Protein AF-A0AAJ0P9E0-F1 (afdb_monomer)

Mean predicted aligned error: 8.68 Å

Secondary structure (DSSP, 8-state):
-HHHHHTS-SSHHHHHHHHHHHHHHHH---HHHHHH--GGGEEE-TTS-EEEEE---TT-SS---EEEEE-HHHHHHHHHHHHHHT-SSS-S--PPP--TTS-PPPPPPPPGGGSTT--TT---

Foldseek 3Di:
DVVQLVPQDPDLRSLLSNLLVQVCVQFVDDPVQLQQDDPVQWAADPVQKTKGWRQDDPPCPPRPTDITIHDSSSSVSLVSNCVNVVDDGHRSDDDDDDPVVPDDDDDPDDDLVPDPPRCPPPDD

Structure (mmCIF, N/CA/C/O backbone):
data_AF-A0AAJ0P9E0-F1
#
_entry.id   AF-A0AAJ0P9E0-F1
#
loop_
_atom_site.group_PDB
_atom_site.id
_atom_site.type_symbol
_atom_site.label_atom_id
_atom_site.label_alt_id
_atom_site.label_comp_id
_atom_site.label_asym_id
_atom_site.label_entity_id
_atom_site.label_seq_id
_atom_site.pdbx_PDB_ins_code
_atom_site.Cartn_x
_atom_site.Cartn_y
_atom_site.Cartn_z
_atom_site.occupancy
_atom_site.B_iso_or_equiv
_atom_site.auth_seq_id
_atom_site.auth_comp_id
_atom_site.auth_asym_id
_atom_site.auth_atom_id
_atom_site.pdbx_PDB_model_num
ATOM 1 N N . MET A 1 1 ? 2.183 11.689 -7.777 1.00 82.94 1 MET A N 1
ATOM 2 C CA . MET A 1 1 ? 2.114 10.211 -7.724 1.00 82.94 1 MET A CA 1
ATOM 3 C C . MET A 1 1 ? 2.669 9.544 -8.987 1.00 82.94 1 MET A C 1
ATOM 5 O O . MET A 1 1 ? 3.552 8.705 -8.875 1.00 82.94 1 MET A O 1
ATOM 9 N N . THR A 1 2 ? 2.227 9.939 -10.186 1.00 86.81 2 THR A N 1
ATOM 10 C CA . THR A 1 2 ? 2.576 9.293 -11.469 1.00 86.81 2 THR A CA 1
ATOM 11 C C . THR A 1 2 ? 4.076 9.110 -11.720 1.00 86.81 2 THR A C 1
ATOM 13 O O . THR A 1 2 ? 4.491 8.013 -12.071 1.00 86.81 2 THR A O 1
ATOM 16 N N . ALA A 1 3 ? 4.905 10.133 -11.482 1.00 88.44 3 ALA A N 1
ATOM 17 C CA . ALA A 1 3 ? 6.356 10.029 -11.682 1.00 88.44 3 ALA A CA 1
ATOM 18 C C . ALA A 1 3 ? 7.020 8.988 -10.755 1.00 88.44 3 ALA A C 1
ATOM 20 O O . ALA A 1 3 ? 7.870 8.220 -11.197 1.00 88.44 3 ALA A O 1
ATOM 21 N N . LEU A 1 4 ? 6.590 8.913 -9.488 1.00 91.44 4 LEU A N 1
ATOM 22 C CA . LEU A 1 4 ? 7.095 7.925 -8.524 1.00 91.44 4 LEU A CA 1
ATOM 23 C C . LEU A 1 4 ? 6.678 6.502 -8.910 1.00 91.44 4 LEU A C 1
ATOM 25 O O . LEU A 1 4 ? 7.495 5.582 -8.868 1.00 91.44 4 LEU A O 1
ATOM 29 N N . LEU A 1 5 ? 5.423 6.327 -9.334 1.00 93.44 5 LEU A N 1
ATOM 30 C CA . LEU A 1 5 ? 4.935 5.038 -9.825 1.00 93.44 5 LEU A CA 1
ATOM 31 C C . LEU A 1 5 ? 5.625 4.628 -11.133 1.00 93.44 5 LEU A C 1
ATOM 33 O O . LEU A 1 5 ? 5.932 3.454 -11.299 1.00 93.44 5 LEU A O 1
ATOM 37 N N . GLY A 1 6 ? 5.958 5.576 -12.014 1.00 90.12 6 GLY A N 1
ATOM 38 C CA . GLY A 1 6 ? 6.739 5.316 -13.229 1.00 90.12 6 GLY A CA 1
ATOM 39 C C . GLY A 1 6 ? 8.151 4.784 -12.952 1.00 90.12 6 GLY A C 1
ATOM 40 O O . GLY A 1 6 ? 8.695 4.032 -13.756 1.00 90.12 6 GLY A O 1
ATOM 41 N N . GLY A 1 7 ? 8.729 5.106 -11.790 1.00 90.38 7 GLY A N 1
ATOM 42 C CA . GLY A 1 7 ? 10.000 4.535 -11.330 1.00 90.38 7 GLY A CA 1
ATOM 43 C C . GLY A 1 7 ? 9.887 3.113 -10.760 1.00 90.38 7 GLY A C 1
ATOM 44 O O . GLY A 1 7 ? 10.902 2.434 -10.578 1.00 90.38 7 GLY A O 1
ATOM 45 N N . CYS A 1 8 ? 8.675 2.633 -10.471 1.00 91.06 8 CYS A N 1
ATOM 46 C CA . CYS A 1 8 ? 8.444 1.278 -9.982 1.00 91.06 8 CYS A CA 1
ATOM 47 C C . CYS A 1 8 ? 8.428 0.299 -11.165 1.00 91.06 8 CYS A C 1
ATOM 49 O O . CYS A 1 8 ? 7.424 0.150 -11.853 1.00 91.06 8 CYS A O 1
ATOM 51 N N . GLY A 1 9 ? 9.551 -0.380 -11.417 1.00 86.88 9 GLY A N 1
ATOM 52 C CA . GLY A 1 9 ? 9.634 -1.371 -12.499 1.00 86.88 9 GLY A CA 1
ATOM 53 C C . GLY A 1 9 ? 8.729 -2.597 -12.286 1.00 86.88 9 GLY A C 1
ATOM 54 O O . GLY A 1 9 ? 8.304 -2.890 -11.176 1.00 86.88 9 GLY A O 1
ATOM 55 N N . GLY A 1 10 ? 8.506 -3.399 -13.329 1.00 87.00 10 GLY A N 1
ATOM 56 C CA . GLY A 1 10 ? 7.655 -4.604 -13.265 1.00 87.00 10 GLY A CA 1
ATOM 57 C 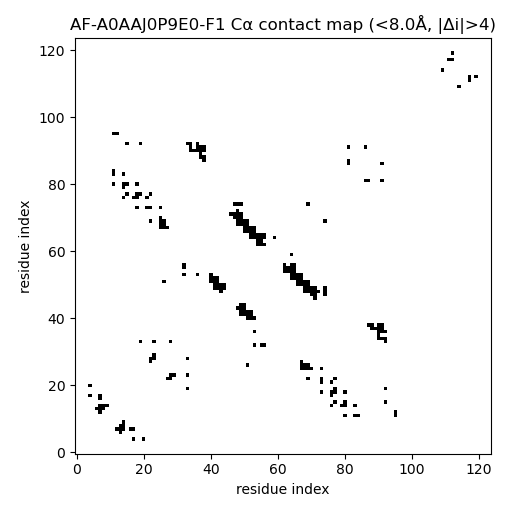C . GLY A 1 10 ? 8.252 -5.817 -12.531 1.00 87.00 10 GLY A C 1
ATOM 58 O O . GLY A 1 10 ? 7.776 -6.933 -12.699 1.00 87.00 10 GLY A O 1
ATOM 59 N N . ASN A 1 11 ? 9.327 -5.637 -11.760 1.00 89.31 11 ASN A N 1
ATOM 60 C CA . ASN A 1 11 ? 9.916 -6.709 -10.954 1.00 89.31 11 ASN A CA 1
ATOM 61 C C . ASN A 1 11 ? 9.294 -6.741 -9.548 1.00 89.31 11 ASN A C 1
ATOM 63 O O . ASN A 1 11 ? 8.611 -5.807 -9.138 1.00 89.31 11 ASN A O 1
ATOM 67 N N . LEU A 1 12 ? 9.590 -7.789 -8.777 1.00 90.31 12 LEU A N 1
ATOM 68 C CA . LEU A 1 12 ? 9.030 -7.988 -7.437 1.00 90.31 12 LEU A CA 1
ATOM 69 C C . LEU A 1 12 ? 9.221 -6.771 -6.504 1.00 90.31 12 LEU A C 1
ATOM 71 O O . LEU A 1 12 ? 8.315 -6.418 -5.753 1.00 90.31 12 LEU A O 1
ATOM 75 N N . GLN A 1 13 ? 10.374 -6.090 -6.575 1.00 90.19 13 GLN A N 1
ATOM 76 C CA . GLN A 1 13 ? 10.636 -4.891 -5.767 1.00 90.19 13 GLN A CA 1
ATOM 77 C C . GLN A 1 13 ? 9.790 -3.703 -6.212 1.00 90.19 13 GLN A C 1
ATOM 79 O O . GLN A 1 13 ? 9.277 -2.975 -5.367 1.00 90.19 13 GLN A O 1
ATOM 84 N N . GLY A 1 14 ? 9.634 -3.503 -7.519 1.00 92.69 14 GLY A N 1
ATOM 85 C CA . GLY A 1 14 ? 8.807 -2.424 -8.041 1.00 92.69 14 GLY A CA 1
ATOM 86 C C . GLY A 1 14 ? 7.318 -2.654 -7.787 1.00 92.69 14 GLY A C 1
ATOM 87 O O . GLY A 1 14 ? 6.652 -1.714 -7.370 1.00 92.69 14 GLY A O 1
ATOM 88 N N . LEU A 1 15 ? 6.816 -3.891 -7.887 1.00 94.62 15 LEU A N 1
ATOM 89 C CA . LEU A 1 15 ? 5.437 -4.228 -7.499 1.00 94.62 15 LEU A CA 1
ATOM 90 C C . LEU A 1 15 ? 5.171 -3.910 -6.022 1.00 94.62 15 LEU A C 1
ATOM 92 O O . LEU A 1 15 ? 4.197 -3.229 -5.702 1.00 94.62 15 LEU A O 1
ATOM 96 N N . ARG A 1 16 ? 6.081 -4.320 -5.127 1.00 93.75 16 ARG A N 1
ATOM 97 C CA . ARG A 1 16 ? 6.005 -3.975 -3.701 1.00 93.75 16 ARG A CA 1
ATOM 98 C C . ARG A 1 16 ? 5.999 -2.463 -3.490 1.00 93.75 16 ARG A C 1
ATOM 100 O O . ARG A 1 16 ? 5.172 -1.953 -2.747 1.00 93.75 16 ARG A O 1
ATOM 107 N N . ASN A 1 17 ? 6.927 -1.746 -4.122 1.00 94.25 17 ASN A N 1
ATOM 108 C CA . ASN A 1 17 ? 7.060 -0.300 -3.951 1.00 94.25 17 ASN A CA 1
ATOM 109 C C . ASN A 1 17 ? 5.830 0.450 -4.492 1.00 94.25 17 ASN A C 1
ATOM 111 O O . ASN A 1 17 ? 5.365 1.385 -3.847 1.00 94.25 17 ASN A O 1
ATOM 115 N N . ALA A 1 18 ? 5.263 0.016 -5.619 1.00 96.12 18 ALA A N 1
ATOM 116 C CA . ALA A 1 18 ? 4.049 0.598 -6.182 1.00 96.12 18 ALA A CA 1
ATOM 117 C C . ALA A 1 18 ? 2.843 0.406 -5.248 1.00 96.12 18 ALA A C 1
ATOM 119 O O . ALA A 1 18 ? 2.085 1.352 -5.025 1.00 96.12 18 ALA A O 1
ATOM 120 N N . ALA A 1 19 ? 2.693 -0.789 -4.667 1.00 95.19 19 ALA A N 1
ATOM 121 C CA . ALA A 1 19 ? 1.666 -1.077 -3.668 1.00 95.19 19 ALA A CA 1
ATOM 122 C C . ALA A 1 19 ? 1.864 -0.242 -2.389 1.00 95.19 19 ALA A C 1
ATOM 124 O O . ALA A 1 19 ? 0.921 0.400 -1.937 1.00 95.19 19 ALA A O 1
ATOM 125 N N . LEU A 1 20 ? 3.094 -0.176 -1.862 1.00 94.19 20 LEU A N 1
ATOM 126 C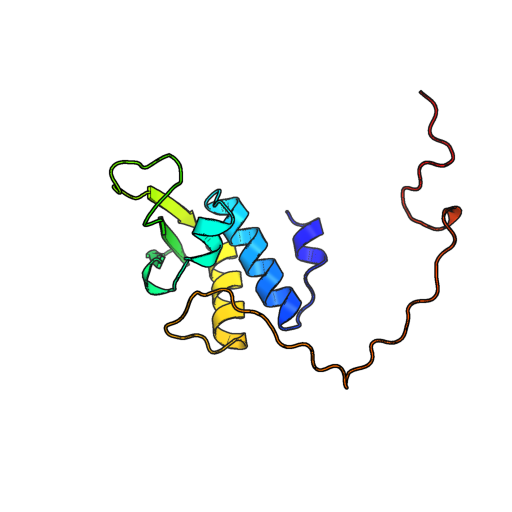 CA . LEU A 1 20 ? 3.457 0.625 -0.683 1.00 94.19 20 LEU A CA 1
ATOM 127 C C . LEU A 1 20 ? 3.108 2.107 -0.853 1.00 94.19 20 LEU A C 1
ATOM 129 O O . LEU A 1 20 ? 2.454 2.693 0.006 1.00 94.19 20 LEU A O 1
ATOM 133 N N . LEU A 1 21 ? 3.550 2.706 -1.962 1.00 95.00 21 LEU A N 1
ATOM 134 C CA . LEU A 1 21 ? 3.337 4.125 -2.243 1.00 95.00 21 LEU A CA 1
ATOM 135 C C . LEU A 1 21 ? 1.854 4.455 -2.397 1.00 95.00 21 LEU A C 1
ATOM 137 O O . LEU A 1 21 ? 1.412 5.497 -1.925 1.00 95.00 21 LEU A O 1
ATOM 141 N N . SER A 1 22 ? 1.094 3.571 -3.046 1.00 95.81 22 SER A N 1
ATOM 142 C CA . SER A 1 22 ? -0.334 3.799 -3.283 1.00 95.81 22 SER A CA 1
ATOM 143 C C . SER A 1 22 ? -1.143 3.655 -1.993 1.00 95.81 22 SER A C 1
ATOM 145 O O . SER A 1 22 ? -1.939 4.530 -1.677 1.00 95.81 22 SER A O 1
ATOM 147 N N . LEU A 1 23 ? -0.868 2.614 -1.196 1.00 94.69 23 LEU A N 1
ATOM 148 C CA . LEU A 1 23 ? -1.540 2.390 0.087 1.00 94.69 23 LEU A CA 1
ATOM 149 C C . LEU A 1 23 ? -1.271 3.531 1.079 1.00 94.69 23 LEU A C 1
ATOM 151 O O . LEU A 1 23 ? -2.195 4.045 1.703 1.00 94.69 23 LEU A O 1
ATOM 155 N N . GLY A 1 24 ? -0.006 3.948 1.204 1.00 93.69 24 GLY A N 1
ATOM 156 C CA . GLY A 1 24 ? 0.371 5.045 2.095 1.00 93.69 24 GLY A CA 1
ATOM 157 C C . GLY A 1 24 ? -0.234 6.389 1.684 1.00 93.69 24 GLY A C 1
ATOM 158 O O . GLY A 1 24 ? -0.505 7.218 2.545 1.00 93.69 24 GLY A O 1
ATOM 159 N N . TYR A 1 25 ? -0.470 6.597 0.388 1.00 94.88 25 TYR A N 1
ATOM 160 C CA . TYR A 1 25 ? -1.083 7.822 -0.116 1.00 94.88 25 TYR A CA 1
ATOM 161 C C . TYR A 1 25 ? -2.592 7.870 0.101 1.00 94.88 25 TYR A C 1
ATOM 163 O O . TYR A 1 25 ? -3.086 8.892 0.562 1.00 94.88 25 TYR A O 1
ATOM 171 N N . ASP A 1 26 ? -3.302 6.780 -0.192 1.00 95.38 26 ASP A N 1
ATOM 172 C CA . ASP A 1 26 ? -4.762 6.743 -0.062 1.00 95.38 26 ASP A CA 1
ATOM 173 C C . ASP A 1 26 ? -5.200 6.792 1.411 1.00 95.38 26 ASP A C 1
ATOM 175 O O . ASP A 1 26 ? -6.086 7.563 1.771 1.00 95.38 26 ASP A O 1
ATOM 179 N N . ALA A 1 27 ? -4.543 6.016 2.281 1.00 91.69 27 ALA A N 1
ATOM 180 C CA . ALA A 1 27 ? -4.945 5.872 3.681 1.00 91.69 27 ALA A CA 1
ATOM 181 C C . ALA A 1 27 ? -4.119 6.715 4.675 1.00 91.69 27 ALA A C 1
ATOM 183 O O . ALA A 1 27 ? -4.387 6.675 5.873 1.00 91.69 27 ALA A O 1
ATOM 184 N N . GLY A 1 28 ? -3.108 7.466 4.216 1.00 90.56 28 GLY A N 1
ATOM 185 C CA . GLY A 1 28 ? -2.314 8.360 5.074 1.00 90.56 28 GLY A CA 1
ATOM 186 C C . GLY A 1 28 ? -1.536 7.651 6.193 1.00 90.56 28 GLY A C 1
ATOM 187 O O . GLY A 1 28 ? -1.299 8.236 7.251 1.00 90.56 28 GLY A O 1
ATOM 188 N N . LEU A 1 29 ? -1.163 6.387 5.978 1.00 88.88 29 LEU A N 1
ATOM 189 C CA . LEU A 1 29 ? -0.623 5.512 7.020 1.00 88.88 29 LEU A CA 1
ATOM 190 C C . LEU A 1 29 ? 0.766 5.940 7.497 1.00 88.88 29 LEU A C 1
ATOM 192 O O . LEU A 1 29 ? 1.664 6.250 6.709 1.00 88.88 29 LEU A O 1
ATOM 196 N N . ARG A 1 30 ? 0.998 5.814 8.803 1.00 88.50 30 ARG A N 1
ATOM 197 C CA . ARG A 1 30 ? 2.347 5.816 9.376 1.00 88.50 30 ARG A CA 1
ATOM 198 C C . ARG A 1 30 ? 3.075 4.522 9.024 1.00 88.50 30 ARG A C 1
ATOM 200 O O . ARG A 1 30 ? 2.473 3.477 8.791 1.00 88.50 30 ARG A O 1
ATOM 207 N N . VAL A 1 31 ? 4.406 4.557 9.085 1.00 88.81 31 VAL A N 1
ATOM 208 C CA . VAL A 1 31 ? 5.254 3.387 8.790 1.00 88.81 31 VAL A CA 1
ATOM 209 C C . VAL A 1 31 ? 4.887 2.172 9.653 1.00 88.81 31 VAL A C 1
ATOM 211 O O . VAL A 1 31 ? 4.846 1.058 9.142 1.00 88.81 31 VAL A O 1
ATOM 214 N N . SER A 1 32 ? 4.586 2.367 10.940 1.00 87.50 32 SER A N 1
ATOM 215 C CA . SER A 1 32 ? 4.184 1.277 11.841 1.00 87.50 32 SER A CA 1
ATOM 216 C C . SER A 1 32 ? 2.845 0.646 11.451 1.00 87.50 32 SER A C 1
ATOM 218 O O . SER A 1 32 ? 2.709 -0.571 11.500 1.00 87.50 32 SER A O 1
ATOM 220 N N . GLU A 1 33 ? 1.880 1.464 11.029 1.00 89.81 33 GLU A N 1
ATOM 221 C CA . GLU A 1 33 ? 0.549 1.028 10.587 1.00 89.81 33 GLU A CA 1
ATOM 222 C C . GLU A 1 33 ? 0.666 0.236 9.276 1.00 89.81 33 GLU A C 1
ATOM 224 O O . GLU A 1 33 ? 0.113 -0.852 9.132 1.00 89.81 33 GLU A O 1
ATOM 229 N N . LEU A 1 34 ? 1.496 0.724 8.353 1.00 88.69 34 LEU A N 1
ATOM 230 C CA . LEU A 1 34 ? 1.760 0.080 7.073 1.00 88.69 34 LEU A CA 1
ATOM 231 C C . LEU A 1 34 ? 2.496 -1.269 7.214 1.00 88.69 34 LEU A C 1
ATOM 233 O O . LEU A 1 34 ? 2.278 -2.174 6.413 1.00 88.69 34 LEU A O 1
ATOM 237 N N . VAL A 1 35 ? 3.354 -1.433 8.225 1.00 87.06 35 VAL A N 1
ATOM 238 C CA . VAL A 1 35 ? 4.044 -2.710 8.503 1.00 87.06 35 VAL A CA 1
ATOM 239 C C . VAL A 1 35 ? 3.139 -3.705 9.235 1.00 87.06 35 VAL A C 1
ATOM 241 O O . VAL A 1 35 ? 3.340 -4.909 9.103 1.00 87.06 35 VAL A O 1
ATOM 244 N N . ALA A 1 36 ? 2.138 -3.232 9.978 1.00 87.75 36 ALA A N 1
ATOM 245 C CA . ALA A 1 36 ? 1.150 -4.078 10.652 1.00 87.75 36 ALA A CA 1
ATOM 246 C C . ALA A 1 36 ? -0.009 -4.514 9.733 1.00 87.75 36 ALA A C 1
ATOM 248 O O . ALA A 1 36 ? -0.795 -5.388 10.095 1.00 87.75 36 ALA A O 1
ATOM 249 N N . PHE A 1 37 ? -0.127 -3.913 8.550 1.00 88.62 37 PHE A N 1
ATOM 250 C CA . PHE A 1 37 ? -1.176 -4.195 7.577 1.00 88.62 37 PHE A CA 1
ATOM 251 C C . PHE A 1 37 ? -1.202 -5.667 7.126 1.00 88.62 37 PHE A C 1
ATOM 253 O O . PHE A 1 37 ? -0.195 -6.212 6.664 1.00 88.62 37 PHE A O 1
ATOM 260 N N . THR A 1 38 ? -2.382 -6.287 7.199 1.00 90.75 38 THR A N 1
ATOM 261 C CA . THR A 1 38 ? -2.667 -7.642 6.707 1.00 90.75 38 THR A CA 1
ATOM 262 C C . THR A 1 38 ? -3.831 -7.616 5.713 1.00 90.75 38 THR A C 1
ATOM 264 O O . THR A 1 38 ? -4.624 -6.676 5.707 1.00 90.75 38 THR A O 1
ATOM 267 N N . VAL A 1 39 ? -3.969 -8.663 4.890 1.00 88.94 39 VAL A N 1
ATOM 268 C CA . VAL A 1 39 ? -5.094 -8.792 3.940 1.00 88.94 39 VAL A CA 1
ATOM 269 C C . VAL A 1 39 ? -6.445 -8.825 4.665 1.00 88.94 39 VAL A C 1
ATOM 271 O O . VAL A 1 39 ? -7.427 -8.320 4.137 1.00 88.94 39 VAL A O 1
ATOM 274 N N . ALA A 1 40 ? -6.484 -9.341 5.898 1.00 91.19 40 ALA A N 1
ATOM 275 C CA . ALA A 1 40 ? -7.694 -9.400 6.717 1.00 91.19 40 ALA A CA 1
ATOM 276 C C . ALA A 1 40 ? -8.233 -8.017 7.124 1.00 91.19 40 ALA A C 1
ATOM 278 O O . ALA A 1 40 ? -9.375 -7.912 7.555 1.00 91.19 40 ALA A O 1
ATOM 279 N N . HIS A 1 41 ? -7.429 -6.958 6.999 1.00 92.50 41 HIS A N 1
ATOM 280 C CA . HIS A 1 41 ? -7.870 -5.593 7.278 1.00 92.50 41 HIS A CA 1
ATOM 281 C C . HIS A 1 41 ? -8.586 -4.932 6.090 1.00 92.50 41 HIS A C 1
ATOM 283 O O . HIS A 1 41 ? -9.029 -3.794 6.216 1.00 92.50 41 HIS A O 1
ATOM 289 N N . ILE A 1 42 ? -8.645 -5.591 4.930 1.00 93.50 42 ILE A N 1
ATOM 290 C CA . ILE A 1 42 ? -9.275 -5.053 3.725 1.00 93.50 42 ILE A CA 1
ATOM 291 C C . ILE A 1 42 ? -10.739 -5.486 3.686 1.00 93.50 42 ILE A C 1
ATOM 293 O O . ILE A 1 42 ? -11.029 -6.680 3.659 1.00 93.50 42 ILE A O 1
ATOM 297 N N . ASP A 1 43 ? -11.632 -4.512 3.578 1.00 96.12 43 ASP A N 1
ATOM 298 C CA . ASP A 1 43 ? -13.047 -4.701 3.280 1.00 96.12 43 ASP A CA 1
ATOM 299 C C . ASP A 1 43 ? -13.338 -4.215 1.843 1.00 96.12 43 ASP A C 1
ATOM 301 O O . ASP 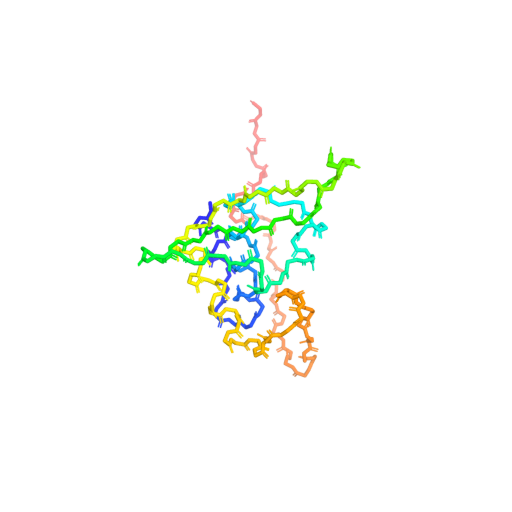A 1 43 ? -13.417 -3.006 1.599 1.00 96.12 43 ASP A O 1
ATOM 305 N N . PRO A 1 44 ? -13.368 -5.119 0.844 1.00 96.38 44 PRO A N 1
ATOM 306 C CA . PRO A 1 44 ? -13.494 -4.750 -0.560 1.00 96.38 44 PRO A CA 1
ATOM 307 C C . PRO A 1 44 ? -14.927 -4.369 -0.945 1.00 96.38 44 PRO A C 1
ATOM 309 O O . PRO A 1 44 ? -15.901 -5.019 -0.573 1.00 96.38 44 PRO A O 1
ATOM 312 N N . HIS A 1 45 ? -15.044 -3.364 -1.805 1.00 97.56 45 HIS A N 1
ATOM 313 C CA . HIS A 1 45 ? -16.305 -2.923 -2.386 1.00 97.56 45 HIS A CA 1
ATOM 314 C C . HIS A 1 45 ? -16.496 -3.444 -3.818 1.00 97.56 45 HIS A C 1
ATOM 316 O O . HIS A 1 45 ? -15.557 -3.841 -4.512 1.00 97.56 45 HIS A O 1
ATOM 322 N N . SER A 1 46 ? -17.741 -3.406 -4.294 1.00 96.69 46 SER A N 1
ATOM 323 C CA . SER A 1 46 ? -18.136 -3.890 -5.625 1.00 96.69 46 SER A CA 1
ATOM 324 C C . SER A 1 46 ? -17.590 -3.052 -6.789 1.00 96.69 46 SER A C 1
ATOM 326 O O . SER A 1 46 ? -17.456 -3.567 -7.897 1.00 96.69 46 SER A O 1
ATOM 328 N N . ASP A 1 47 ? -17.227 -1.791 -6.549 1.00 96.69 47 ASP A N 1
ATOM 329 C CA . ASP A 1 47 ? -16.582 -0.899 -7.524 1.00 96.69 47 ASP A CA 1
ATOM 330 C C . ASP A 1 47 ? -15.057 -1.117 -7.634 1.00 96.69 47 ASP A C 1
ATOM 332 O O . ASP A 1 47 ? -14.369 -0.442 -8.405 1.00 96.69 47 ASP A O 1
ATOM 336 N N . GLY A 1 48 ? -14.519 -2.071 -6.868 1.00 96.62 48 GLY A N 1
ATOM 337 C CA . GLY A 1 48 ? -13.099 -2.394 -6.800 1.00 96.62 48 GLY A CA 1
ATOM 338 C C . GLY A 1 48 ? -12.300 -1.536 -5.819 1.00 96.62 48 GLY A C 1
ATOM 339 O O . GLY A 1 48 ? -11.108 -1.798 -5.654 1.00 96.62 48 GLY A O 1
ATOM 340 N N . SER A 1 49 ? -12.914 -0.537 -5.176 1.00 97.75 49 SER A N 1
ATOM 341 C CA . SER A 1 49 ? -12.336 0.159 -4.021 1.00 97.75 49 SER A CA 1
ATOM 342 C C . SER A 1 49 ? -12.367 -0.733 -2.774 1.00 97.75 49 SER A C 1
ATOM 344 O O . SER A 1 49 ? -12.864 -1.861 -2.811 1.00 97.75 49 SER A O 1
ATOM 346 N N . ALA A 1 50 ? -11.804 -0.258 -1.667 1.00 97.75 50 ALA A N 1
ATOM 347 C CA . ALA A 1 50 ? -11.920 -0.940 -0.384 1.00 97.75 50 ALA A CA 1
ATOM 348 C C . ALA A 1 50 ? -11.864 0.043 0.784 1.00 97.75 50 ALA A C 1
ATOM 350 O O . ALA A 1 50 ? -11.318 1.142 0.663 1.00 97.75 50 ALA A O 1
ATOM 351 N N . LEU A 1 51 ? -12.365 -0.386 1.934 1.00 97.19 51 LEU A N 1
ATOM 352 C CA . LEU A 1 51 ? -12.014 0.195 3.219 1.00 97.19 51 LEU A CA 1
ATOM 353 C C . LEU A 1 51 ? -10.877 -0.610 3.850 1.00 97.19 51 LEU A C 1
ATOM 355 O O . LEU A 1 51 ? -10.832 -1.835 3.791 1.00 97.19 51 LEU A O 1
ATOM 359 N N . LEU A 1 52 ? -9.930 0.101 4.444 1.00 95.12 52 LEU A N 1
ATOM 360 C CA . LEU A 1 52 ? -8.816 -0.451 5.191 1.00 95.12 52 LEU A CA 1
ATOM 361 C C . LEU A 1 52 ? -9.031 -0.181 6.672 1.00 95.12 52 LEU A C 1
ATOM 363 O O . LEU A 1 52 ? -9.040 0.976 7.093 1.00 95.12 52 LEU A O 1
ATOM 367 N N . PHE A 1 53 ? -9.121 -1.242 7.462 1.00 94.50 53 PHE A N 1
ATOM 368 C CA . PHE A 1 53 ? -9.092 -1.135 8.909 1.00 94.50 53 PHE A CA 1
ATOM 369 C C . PHE A 1 53 ? -7.657 -0.931 9.415 1.00 94.50 53 PHE A C 1
ATOM 371 O O . PHE A 1 53 ? -6.726 -1.651 9.047 1.00 94.50 53 PHE A O 1
ATOM 378 N N . ILE A 1 54 ? -7.469 0.058 10.281 1.00 91.75 54 ILE A N 1
ATOM 379 C CA . ILE A 1 54 ? -6.196 0.415 10.906 1.00 91.75 54 ILE A CA 1
ATOM 380 C C . ILE A 1 54 ? -6.361 0.144 12.406 1.00 91.75 54 ILE A C 1
ATOM 382 O O . ILE A 1 54 ? -6.947 0.973 13.098 1.00 91.75 54 ILE A O 1
ATOM 386 N N . PRO A 1 55 ? -5.867 -0.995 12.930 1.00 85.25 55 PRO A N 1
ATOM 387 C CA . PRO A 1 55 ? -6.204 -1.440 14.287 1.00 85.25 55 PRO A CA 1
ATOM 388 C C . PRO A 1 55 ? -5.662 -0.553 15.410 1.00 85.25 55 PRO A C 1
ATOM 390 O O . PRO A 1 55 ? -6.171 -0.580 16.521 1.00 85.25 55 PRO A O 1
ATOM 393 N N . SER A 1 56 ? -4.587 0.187 15.148 1.00 81.50 56 SER A N 1
ATOM 394 C CA . SER A 1 56 ? -3.948 1.037 16.149 1.00 81.50 56 SER A CA 1
ATOM 395 C C . SER A 1 56 ? -3.263 2.207 15.472 1.00 81.50 56 SER A C 1
ATOM 397 O O . SER A 1 56 ? -2.567 2.012 14.473 1.00 81.50 56 SER A O 1
ATOM 399 N N . SER A 1 57 ? -3.373 3.395 16.055 1.00 78.25 57 SER A N 1
ATOM 400 C CA . SER A 1 57 ? -2.616 4.568 15.627 1.00 78.25 57 SER A CA 1
ATOM 401 C C . SER A 1 57 ? -1.894 5.191 16.819 1.00 78.25 57 SER A C 1
ATOM 403 O O . SER A 1 57 ? -2.297 5.020 17.965 1.00 78.25 57 SER A O 1
ATOM 405 N N . LYS A 1 58 ? -0.826 5.959 16.575 1.00 75.88 58 LYS A N 1
ATOM 406 C CA . LYS A 1 58 ? -0.062 6.599 17.666 1.00 75.88 58 LYS A CA 1
ATOM 407 C C . LYS A 1 58 ? -0.925 7.501 18.564 1.00 75.88 58 LYS A C 1
ATOM 409 O O . LYS A 1 58 ? -0.609 7.683 19.735 1.00 75.88 58 LYS A O 1
ATOM 414 N N . THR A 1 59 ? -1.953 8.117 17.993 1.00 77.56 59 THR A N 1
ATOM 415 C CA . THR A 1 59 ? -2.859 9.048 18.682 1.00 77.56 59 THR A CA 1
ATOM 416 C C . THR A 1 59 ? -4.090 8.356 19.261 1.00 77.56 59 THR A C 1
ATOM 418 O O . THR A 1 59 ? -4.859 8.996 19.965 1.00 77.56 59 THR A O 1
ATOM 421 N N . ASP A 1 60 ? -4.271 7.068 18.981 1.00 82.12 60 ASP A N 1
ATOM 422 C CA . ASP A 1 60 ? -5.403 6.271 19.436 1.00 82.12 60 ASP A CA 1
ATOM 423 C C . ASP A 1 60 ? -5.042 5.552 20.741 1.00 82.12 60 ASP A C 1
ATOM 425 O O . ASP A 1 60 ? -4.648 4.389 20.754 1.00 82.12 60 ASP A O 1
ATOM 429 N N . GLN A 1 61 ? -5.108 6.295 21.847 1.00 73.75 61 GLN A N 1
ATOM 430 C CA . GLN A 1 61 ? -4.814 5.762 23.182 1.00 73.75 61 GLN A CA 1
ATOM 431 C C . GLN A 1 61 ? -5.873 4.762 23.667 1.00 73.75 61 GLN A C 1
ATOM 433 O O . GLN A 1 61 ? -5.575 3.941 24.530 1.00 73.75 61 GLN A O 1
ATOM 438 N N . GLU A 1 62 ? -7.087 4.831 23.117 1.00 79.56 62 GLU A N 1
ATOM 439 C CA . GLU A 1 62 ? -8.214 3.970 23.488 1.00 79.56 62 GLU A CA 1
ATOM 440 C C . GLU A 1 62 ? -8.311 2.701 22.626 1.00 79.56 62 GLU A C 1
ATOM 442 O O . GLU A 1 62 ? -9.043 1.781 22.984 1.00 79.56 62 GLU A O 1
ATOM 447 N N . GLY A 1 63 ? -7.556 2.618 21.524 1.00 78.94 63 GLY A N 1
ATOM 448 C CA . GLY A 1 63 ? -7.520 1.448 20.645 1.00 78.94 63 GLY A CA 1
ATOM 449 C C . GLY A 1 63 ? -8.794 1.261 19.819 1.00 78.94 63 GLY A C 1
ATOM 450 O O . GLY A 1 63 ? -9.160 0.129 19.511 1.00 78.94 63 GLY A O 1
ATOM 451 N N . GLN A 1 64 ? -9.487 2.351 19.484 1.00 82.75 64 GLN A N 1
ATOM 452 C CA . GLN A 1 64 ? -10.719 2.308 18.687 1.00 82.75 64 GLN A CA 1
ATOM 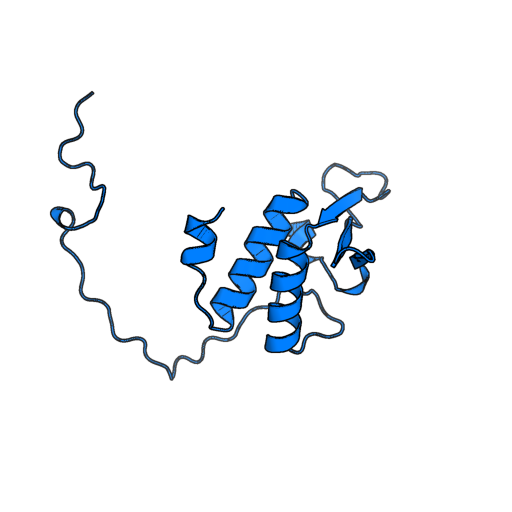453 C C . GLN A 1 64 ? -10.454 1.931 17.220 1.00 82.75 64 GLN A C 1
ATOM 455 O O . GLN A 1 64 ? -11.359 1.490 16.509 1.00 82.75 64 GLN A O 1
ATOM 460 N N . GLY A 1 65 ? -9.212 2.093 16.763 1.00 87.44 65 GLY A N 1
ATOM 461 C CA . GLY A 1 65 ? -8.828 1.937 15.372 1.00 87.44 65 GLY A CA 1
ATOM 462 C C . GLY A 1 65 ? -9.354 3.067 14.485 1.00 87.44 65 GLY A C 1
ATOM 463 O O . GLY A 1 65 ? -10.010 4.013 14.922 1.00 87.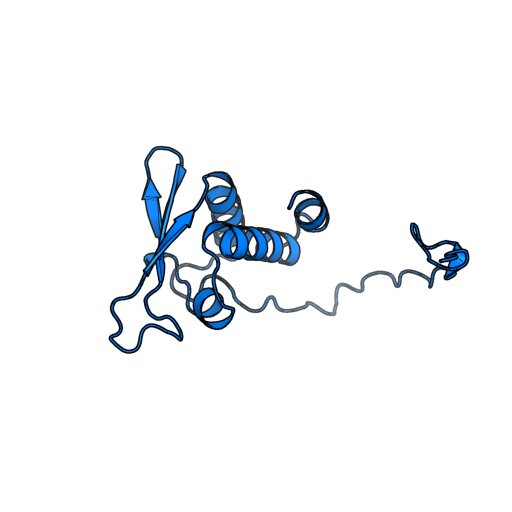44 65 GLY A O 1
ATOM 464 N N . ALA A 1 66 ? -9.029 2.987 13.200 1.00 90.69 66 ALA A N 1
ATOM 465 C CA . ALA A 1 66 ? -9.493 3.928 12.190 1.00 90.69 66 ALA A CA 1
ATOM 466 C C . ALA A 1 66 ? -9.774 3.214 10.868 1.00 90.69 66 ALA A C 1
ATOM 468 O O . ALA A 1 66 ? -9.279 2.116 10.622 1.00 90.69 66 ALA A O 1
ATOM 469 N N . TRP A 1 67 ? -10.539 3.869 10.001 1.00 92.88 67 TRP A N 1
ATOM 470 C CA . TRP A 1 67 ? -10.810 3.392 8.651 1.00 92.88 67 TRP A CA 1
ATOM 471 C C . TRP A 1 67 ? -10.204 4.348 7.628 1.00 92.88 67 TRP A C 1
ATOM 473 O O . TRP A 1 67 ? -10.411 5.558 7.703 1.00 92.88 67 TRP A O 1
ATOM 483 N N . GLY A 1 68 ? -9.453 3.798 6.677 1.00 93.81 68 GLY A N 1
ATOM 484 C CA . GLY A 1 68 ? -8.936 4.511 5.512 1.00 93.81 68 GLY A CA 1
ATOM 485 C C . GLY A 1 68 ? -9.619 4.022 4.241 1.00 93.81 68 GLY A C 1
ATOM 486 O O . GLY A 1 68 ? -9.890 2.834 4.104 1.00 93.81 68 GLY A O 1
ATOM 487 N N . TRP A 1 69 ? -9.894 4.914 3.296 1.00 97.00 69 TRP A N 1
ATOM 488 C CA . TRP A 1 69 ? -10.401 4.511 1.984 1.00 97.00 69 TRP A CA 1
ATOM 489 C C . TRP A 1 69 ? -9.242 4.163 1.046 1.00 97.00 69 TRP A C 1
ATOM 491 O O . TRP A 1 69 ? -8.208 4.825 1.074 1.00 97.00 69 TRP A O 1
ATOM 501 N N . LEU A 1 70 ? -9.421 3.139 0.211 1.00 97.56 70 LEU A N 1
ATOM 502 C CA . LEU A 1 70 ? -8.474 2.712 -0.815 1.00 97.56 70 LEU A CA 1
ATOM 503 C C . LEU A 1 70 ? -9.129 2.771 -2.192 1.00 97.56 70 LEU A C 1
ATOM 505 O O . LEU A 1 70 ? -10.184 2.181 -2.425 1.00 97.56 70 LEU A O 1
ATOM 509 N N . SER A 1 71 ? -8.454 3.411 -3.142 1.00 97.62 71 SER A N 1
ATOM 510 C CA . SER A 1 71 ? -8.902 3.453 -4.530 1.00 97.62 71 SER A CA 1
ATOM 511 C C . SER A 1 71 ? -8.798 2.090 -5.217 1.00 97.62 71 SER A C 1
ATOM 513 O O . SER A 1 71 ? -7.944 1.260 -4.890 1.00 97.62 71 SER A O 1
ATOM 515 N N . ALA A 1 72 ? -9.602 1.887 -6.266 1.00 97.94 72 ALA A N 1
ATOM 516 C CA . ALA A 1 72 ? -9.512 0.691 -7.107 1.00 97.94 72 ALA A CA 1
ATOM 517 C C . ALA A 1 72 ? -8.120 0.511 -7.741 1.00 97.94 72 ALA A C 1
ATOM 519 O O . ALA A 1 72 ? -7.656 -0.603 -7.980 1.00 97.94 72 ALA A O 1
ATOM 520 N N . ASP A 1 73 ? -7.424 1.617 -7.994 1.00 97.31 73 ASP A N 1
ATOM 521 C CA . ASP A 1 73 ? -6.055 1.633 -8.497 1.00 97.31 73 ASP A CA 1
ATOM 522 C C . ASP A 1 73 ? -5.040 1.114 -7.471 1.00 97.31 73 ASP A C 1
ATOM 524 O O . ASP A 1 73 ? -4.150 0.324 -7.809 1.00 97.31 73 ASP A O 1
ATOM 528 N N . THR A 1 74 ? -5.189 1.525 -6.213 1.00 96.88 74 THR A N 1
ATOM 529 C CA . THR A 1 74 ? -4.411 0.994 -5.091 1.00 96.88 74 THR A CA 1
ATOM 530 C C . THR A 1 74 ? -4.696 -0.486 -4.893 1.00 96.88 74 THR A C 1
ATOM 532 O O . THR A 1 74 ? -3.752 -1.273 -4.823 1.00 96.88 74 THR A O 1
ATOM 535 N N . MET A 1 75 ? -5.968 -0.890 -4.922 1.00 97.38 75 MET A N 1
ATOM 536 C CA . MET A 1 75 ? -6.372 -2.293 -4.812 1.00 97.38 75 MET A CA 1
ATOM 537 C C . MET A 1 75 ? -5.774 -3.167 -5.918 1.00 97.38 75 MET A C 1
ATOM 539 O O . MET A 1 75 ? -5.240 -4.238 -5.628 1.00 97.38 75 MET A O 1
ATOM 543 N N . ARG A 1 76 ? -5.737 -2.690 -7.171 1.00 96.88 76 ARG A N 1
ATOM 544 C CA . ARG A 1 76 ? -5.042 -3.388 -8.269 1.00 96.88 76 ARG A CA 1
ATOM 545 C C . ARG A 1 76 ? -3.554 -3.590 -7.986 1.00 96.88 76 ARG A C 1
ATOM 547 O O . ARG A 1 76 ? -3.024 -4.674 -8.224 1.00 96.88 76 ARG A O 1
ATOM 554 N N . ARG A 1 77 ? -2.863 -2.561 -7.486 1.00 96.25 77 ARG A N 1
ATOM 555 C CA . ARG A 1 77 ? -1.421 -2.634 -7.190 1.00 96.25 77 ARG A CA 1
ATOM 556 C C . ARG A 1 77 ? -1.122 -3.538 -5.995 1.00 96.25 77 ARG A C 1
ATOM 558 O O . ARG A 1 77 ? -0.181 -4.327 -6.063 1.00 96.25 77 ARG A O 1
ATOM 565 N N . VAL A 1 78 ? -1.941 -3.473 -4.945 1.00 94.62 78 VAL A N 1
ATOM 566 C CA . VAL A 1 78 ? -1.869 -4.388 -3.795 1.00 94.62 78 VAL A CA 1
ATOM 567 C C . VAL A 1 78 ? -2.106 -5.828 -4.250 1.00 94.62 78 VAL A C 1
ATOM 569 O O . VAL A 1 78 ? -1.299 -6.697 -3.930 1.00 94.62 78 VAL A O 1
ATOM 572 N N . GLY A 1 79 ? -3.128 -6.079 -5.072 1.00 94.12 79 GLY A N 1
ATOM 573 C CA . GLY A 1 79 ? -3.404 -7.401 -5.636 1.00 94.12 79 GLY A CA 1
ATOM 574 C C . GLY A 1 79 ? -2.242 -7.953 -6.465 1.00 94.12 79 GLY A C 1
ATOM 575 O O . GLY A 1 79 ? -1.821 -9.089 -6.254 1.00 94.12 79 GLY A O 1
ATOM 576 N N . ALA A 1 80 ? -1.651 -7.140 -7.347 1.00 94.88 80 ALA A N 1
ATOM 577 C CA . ALA A 1 80 ? -0.485 -7.543 -8.138 1.00 94.88 80 ALA A CA 1
ATOM 578 C C . ALA A 1 80 ? 0.713 -7.941 -7.256 1.00 94.88 80 ALA A C 1
ATOM 580 O O . ALA A 1 80 ? 1.410 -8.914 -7.547 1.00 94.88 80 ALA A O 1
ATOM 581 N N . TRP A 1 81 ? 0.938 -7.216 -6.157 1.00 94.38 81 TRP A N 1
ATOM 582 C CA . TRP A 1 81 ? 1.957 -7.568 -5.173 1.00 94.38 81 TRP A CA 1
ATOM 583 C C . TRP A 1 81 ? 1.630 -8.871 -4.428 1.00 94.38 81 TRP A C 1
ATOM 585 O O . TRP A 1 81 ? 2.509 -9.723 -4.299 1.00 94.38 81 TRP A O 1
ATOM 595 N N . LEU A 1 82 ? 0.391 -9.060 -3.967 1.00 91.50 82 LEU A N 1
ATOM 596 C CA . LEU A 1 82 ? -0.024 -10.274 -3.254 1.00 91.50 82 LEU A CA 1
ATOM 597 C C . LEU A 1 82 ? 0.144 -11.525 -4.123 1.00 91.50 82 LEU A C 1
ATOM 599 O O . LEU A 1 82 ? 0.735 -12.507 -3.676 1.00 91.50 82 LEU A O 1
ATOM 603 N N . VAL A 1 83 ? -0.271 -11.454 -5.391 1.00 92.19 83 VAL A N 1
ATOM 604 C CA . VAL A 1 83 ? -0.087 -12.543 -6.362 1.00 92.19 83 VAL A CA 1
ATOM 605 C C . VAL A 1 83 ? 1.399 -12.841 -6.580 1.00 92.19 83 VAL A C 1
ATOM 607 O O . VAL A 1 83 ? 1.808 -13.997 -6.526 1.00 92.19 83 VAL A O 1
ATOM 610 N N . ALA A 1 84 ? 2.227 -11.813 -6.789 1.00 90.94 84 ALA A N 1
ATOM 611 C CA . ALA A 1 84 ? 3.655 -11.996 -7.061 1.00 90.94 84 ALA A CA 1
ATOM 612 C C . ALA A 1 84 ? 4.464 -12.472 -5.841 1.00 90.94 84 ALA A C 1
ATOM 614 O O . ALA A 1 84 ? 5.510 -13.100 -6.002 1.00 90.94 84 ALA A O 1
ATOM 615 N N . SER A 1 85 ? 4.014 -12.142 -4.630 1.00 87.44 85 SER A N 1
ATOM 616 C CA . SER A 1 85 ? 4.689 -12.489 -3.375 1.00 87.44 85 SER A CA 1
ATOM 617 C C . SER A 1 85 ? 4.191 -13.790 -2.745 1.00 87.44 85 SER A C 1
ATOM 619 O O . SER A 1 85 ? 4.867 -14.310 -1.858 1.00 87.44 85 SER A O 1
ATOM 621 N N . ALA A 1 86 ? 3.045 -14.313 -3.202 1.00 85.19 86 ALA A N 1
ATOM 622 C CA . ALA A 1 86 ? 2.371 -15.491 -2.654 1.00 85.19 86 ALA A CA 1
ATOM 623 C C . ALA A 1 86 ? 2.108 -15.397 -1.134 1.00 85.19 86 ALA A C 1
ATOM 625 O O . ALA A 1 86 ? 2.175 -16.391 -0.412 1.00 85.19 86 ALA A O 1
ATOM 626 N N . ILE A 1 87 ? 1.831 -14.187 -0.634 1.00 80.25 87 ILE A N 1
ATOM 627 C CA . ILE A 1 87 ? 1.521 -13.940 0.780 1.00 80.25 87 ILE A CA 1
ATOM 628 C C . ILE A 1 87 ? 0.030 -14.166 1.020 1.00 80.25 87 ILE A C 1
ATOM 630 O O . ILE A 1 87 ? -0.802 -13.538 0.370 1.00 80.25 87 ILE A O 1
ATOM 634 N N . THR A 1 88 ? -0.296 -15.015 1.995 1.00 70.19 88 THR A N 1
ATOM 635 C CA . THR A 1 88 ? -1.683 -15.354 2.351 1.00 70.19 88 THR A CA 1
ATOM 636 C C . THR A 1 88 ? -2.086 -14.900 3.756 1.00 70.19 88 THR A C 1
ATOM 638 O O . THR A 1 88 ? -3.207 -14.443 3.933 1.00 70.19 88 THR A O 1
ATOM 641 N N . GLU A 1 89 ? -1.189 -14.971 4.750 1.00 66.44 89 GLU A N 1
ATOM 642 C CA . GLU A 1 89 ? -1.571 -14.800 6.174 1.00 66.44 89 GLU A CA 1
ATOM 643 C C . GLU A 1 89 ? -0.650 -13.878 6.993 1.00 66.44 89 GLU A C 1
ATOM 645 O O . GLU A 1 89 ? -0.865 -13.643 8.179 1.00 66.44 89 GLU A O 1
ATOM 650 N N . ARG A 1 90 ? 0.411 -13.348 6.383 1.00 73.44 90 ARG A N 1
ATOM 651 C CA . ARG A 1 90 ? 1.420 -12.517 7.065 1.00 73.44 90 ARG A CA 1
ATOM 652 C C . ARG A 1 90 ? 1.225 -11.038 6.721 1.00 73.44 90 ARG A C 1
ATOM 654 O O . ARG A 1 90 ? 0.485 -10.745 5.780 1.00 73.44 90 ARG A O 1
ATOM 661 N N . PRO A 1 91 ? 1.900 -10.104 7.427 1.00 82.06 91 PRO A N 1
ATOM 662 C CA . PRO A 1 91 ? 1.920 -8.713 7.006 1.00 82.06 91 PRO A CA 1
ATOM 663 C C . PRO A 1 91 ? 2.214 -8.595 5.517 1.00 82.06 91 PRO A C 1
ATOM 665 O O . PRO A 1 91 ? 3.143 -9.235 5.012 1.00 82.06 91 PRO A O 1
ATOM 668 N N . VAL A 1 92 ? 1.399 -7.800 4.822 1.00 83.94 92 VAL A N 1
ATOM 669 C CA . VAL A 1 92 ? 1.398 -7.753 3.355 1.00 83.94 92 VAL A CA 1
ATOM 670 C C . VAL A 1 92 ? 2.773 -7.368 2.835 1.00 83.94 92 VAL A C 1
ATOM 672 O O . VAL A 1 92 ? 3.221 -7.892 1.822 1.00 83.94 92 VAL A O 1
ATOM 675 N N . PHE A 1 93 ? 3.493 -6.494 3.535 1.00 86.12 93 PHE A N 1
ATOM 676 C CA . PHE A 1 93 ? 4.821 -6.070 3.117 1.00 86.12 93 PHE A CA 1
ATOM 677 C C . PHE A 1 93 ? 5.917 -6.824 3.861 1.00 86.12 93 PHE A C 1
ATOM 679 O O . PHE A 1 93 ? 6.160 -6.619 5.048 1.00 86.12 93 PHE A O 1
ATOM 686 N N . CYS A 1 94 ? 6.643 -7.659 3.120 1.00 80.06 94 CYS A N 1
ATOM 687 C CA . CYS A 1 94 ? 7.794 -8.398 3.617 1.00 80.06 94 CYS A CA 1
ATOM 688 C C . CYS A 1 94 ? 9.098 -7.959 2.928 1.00 80.06 94 CYS A C 1
ATOM 690 O O . CYS A 1 94 ? 9.122 -7.307 1.873 1.00 80.06 94 CYS A O 1
ATOM 692 N N . ARG A 1 95 ? 10.234 -8.309 3.544 1.00 80.69 95 ARG A N 1
ATOM 693 C CA . ARG A 1 95 ? 11.546 -8.096 2.928 1.00 80.69 95 ARG A CA 1
ATOM 694 C C . ARG A 1 95 ? 11.678 -9.015 1.714 1.00 80.69 95 ARG A C 1
ATOM 696 O O . ARG A 1 95 ? 11.587 -10.229 1.840 1.00 80.69 95 ARG A O 1
ATOM 703 N N . ILE A 1 96 ? 12.006 -8.428 0.568 1.00 80.94 96 ILE A N 1
ATOM 704 C CA . ILE A 1 96 ? 12.417 -9.179 -0.618 1.00 80.94 96 ILE A CA 1
ATOM 705 C C . ILE A 1 96 ? 13.903 -9.508 -0.466 1.00 80.94 96 ILE A C 1
ATOM 707 O O . ILE A 1 96 ? 14.729 -8.598 -0.341 1.00 80.94 96 ILE A O 1
ATOM 711 N N . GLY A 1 97 ? 14.240 -10.798 -0.447 1.00 73.00 97 GLY A N 1
ATOM 712 C CA . GLY A 1 97 ? 15.628 -11.251 -0.480 1.00 73.00 97 GLY A CA 1
ATOM 713 C C . GLY A 1 97 ? 16.311 -10.782 -1.764 1.00 73.00 97 GLY A C 1
ATOM 714 O O . GLY A 1 97 ? 15.750 -10.890 -2.852 1.00 73.00 97 GLY A O 1
ATOM 715 N N . VAL A 1 98 ? 17.518 -10.231 -1.644 1.00 65.00 98 VAL A N 1
ATOM 716 C CA . VAL A 1 98 ? 18.329 -9.878 -2.812 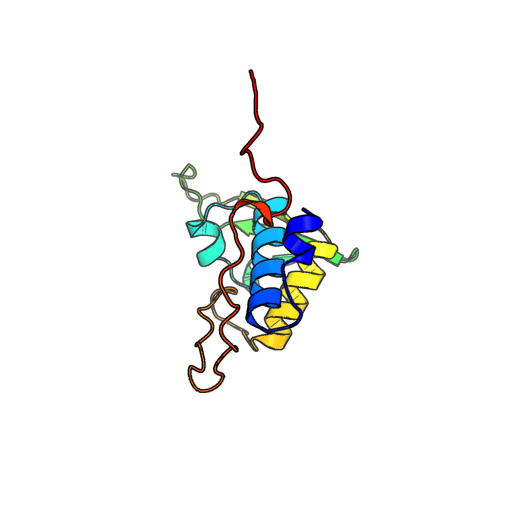1.00 65.00 98 VAL A CA 1
ATOM 717 C C . VAL A 1 98 ? 19.127 -11.112 -3.202 1.00 65.00 98 VAL A C 1
ATOM 719 O O . VAL A 1 98 ? 20.047 -11.496 -2.478 1.00 65.00 98 VAL A O 1
ATOM 722 N N . ASP A 1 99 ? 18.806 -11.716 -4.345 1.00 58.91 99 ASP A N 1
ATOM 723 C CA . ASP A 1 99 ? 19.722 -12.674 -4.957 1.00 58.91 99 ASP A CA 1
ATOM 724 C C . ASP A 1 99 ? 20.931 -11.911 -5.513 1.00 58.91 99 ASP A C 1
ATOM 726 O O . ASP A 1 99 ? 20.892 -11.315 -6.591 1.00 58.91 99 ASP A O 1
ATOM 730 N N . ARG A 1 100 ? 22.018 -11.912 -4.737 1.00 59.59 100 ARG A N 1
ATOM 731 C CA . ARG A 1 100 ? 23.288 -11.266 -5.094 1.00 59.59 100 ARG A CA 1
ATOM 732 C C . ARG A 1 100 ? 23.963 -11.904 -6.312 1.00 59.59 100 ARG A C 1
ATOM 734 O O . ARG A 1 100 ? 24.905 -11.314 -6.830 1.00 59.59 100 ARG A O 1
ATOM 741 N N . ARG A 1 101 ? 23.498 -13.066 -6.792 1.00 58.31 101 ARG A N 1
ATOM 742 C CA . ARG A 1 101 ? 24.012 -13.691 -8.023 1.00 58.31 101 ARG A CA 1
ATOM 743 C C . ARG A 1 101 ? 23.577 -12.940 -9.277 1.00 58.31 101 ARG A C 1
ATOM 745 O O . ARG A 1 101 ? 24.255 -13.018 -10.297 1.00 58.31 101 ARG A O 1
ATOM 752 N N . ARG A 1 102 ? 22.489 -12.166 -9.210 1.00 55.94 102 ARG A N 1
ATOM 753 C CA . ARG A 1 102 ? 22.061 -11.293 -10.305 1.00 55.94 102 ARG A CA 1
ATOM 754 C C . ARG A 1 102 ? 22.794 -9.957 -10.199 1.00 55.94 102 ARG A C 1
ATOM 756 O O . ARG A 1 102 ? 22.240 -8.963 -9.733 1.00 55.94 102 ARG A O 1
ATOM 763 N N . LEU A 1 103 ? 24.066 -9.947 -10.598 1.00 56.66 103 LEU A N 1
ATOM 764 C CA . LEU A 1 103 ? 24.857 -8.722 -10.713 1.00 56.66 103 LEU A CA 1
ATOM 765 C C . LEU A 1 103 ? 24.121 -7.756 -11.653 1.00 56.66 103 LEU A C 1
ATOM 767 O O . LEU A 1 103 ? 23.981 -8.015 -12.847 1.00 56.66 103 LEU A O 1
ATOM 771 N N . ARG A 1 104 ? 23.618 -6.640 -11.116 1.00 61.19 104 ARG A N 1
ATOM 772 C CA . ARG A 1 104 ? 23.281 -5.491 -11.959 1.00 61.19 104 ARG A CA 1
ATOM 773 C C . ARG A 1 104 ? 24.593 -4.974 -12.533 1.00 61.19 104 ARG A C 1
ATOM 775 O O . ARG A 1 104 ? 25.538 -4.769 -11.773 1.00 61.19 104 ARG A O 1
ATOM 782 N N . ALA A 1 105 ? 24.640 -4.763 -13.846 1.00 71.12 105 ALA A N 1
ATOM 783 C CA . ALA A 1 105 ? 25.752 -4.046 -14.451 1.00 71.12 105 ALA A CA 1
ATOM 784 C C . ALA A 1 105 ? 25.906 -2.702 -13.727 1.00 71.12 105 ALA A C 1
ATOM 786 O O . ALA A 1 105 ? 24.914 -1.997 -13.510 1.00 71.12 105 ALA A O 1
ATOM 787 N N . ALA A 1 106 ? 27.126 -2.390 -13.294 1.00 72.88 106 ALA A N 1
ATOM 788 C CA . ALA A 1 106 ? 27.413 -1.099 -12.697 1.00 72.88 106 ALA A CA 1
ATOM 789 C C . ALA A 1 106 ? 27.068 -0.012 -13.722 1.00 72.88 106 ALA A C 1
ATOM 791 O O . ALA A 1 106 ? 27.531 -0.062 -14.862 1.00 72.88 106 ALA A O 1
ATOM 792 N N . VAL A 1 107 ? 26.231 0.947 -13.327 1.00 80.06 107 VAL A N 1
ATOM 793 C CA . VAL A 1 107 ? 26.003 2.142 -14.141 1.00 80.06 107 VAL A CA 1
ATOM 794 C C . VAL A 1 107 ? 27.228 3.035 -13.942 1.00 80.06 107 VAL A C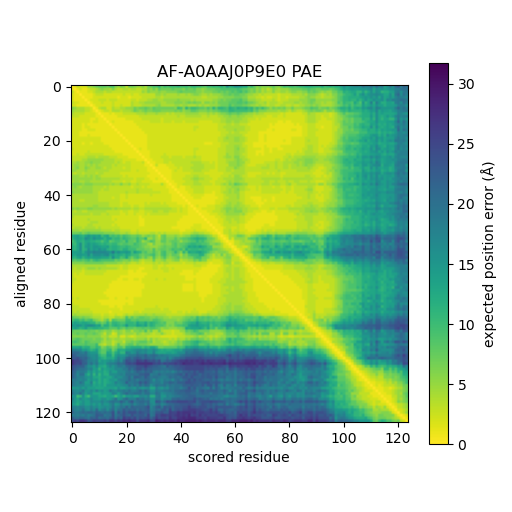 1
ATOM 796 O O . VAL A 1 107 ? 27.550 3.336 -12.788 1.00 80.06 107 VAL A O 1
ATOM 799 N N . PRO A 1 108 ? 27.944 3.423 -15.011 1.00 83.06 108 PRO A N 1
ATOM 800 C CA . PRO A 1 108 ? 29.084 4.316 -14.878 1.00 83.06 108 PRO A CA 1
ATOM 801 C C . PRO A 1 108 ? 28.631 5.652 -14.272 1.00 83.06 108 PRO A C 1
ATOM 803 O O . PRO A 1 108 ? 27.511 6.097 -14.542 1.00 83.06 108 PRO A O 1
ATOM 806 N N . PRO A 1 109 ? 29.468 6.293 -13.438 1.00 85.06 109 PRO A N 1
ATOM 807 C CA . PRO A 1 109 ? 29.129 7.585 -12.864 1.00 85.06 109 PRO A CA 1
ATOM 808 C C . PRO A 1 109 ? 28.876 8.598 -13.983 1.00 85.06 109 PRO A C 1
ATOM 810 O O . PRO A 1 109 ? 29.645 8.700 -14.938 1.00 85.06 109 PRO A O 1
ATOM 813 N N . MET A 1 110 ? 27.782 9.343 -13.859 1.00 88.06 110 MET A N 1
ATOM 814 C CA . MET A 1 110 ? 27.461 10.456 -14.745 1.00 88.06 110 MET A CA 1
ATOM 815 C C . MET A 1 110 ? 28.094 11.730 -14.180 1.00 88.06 110 MET A C 1
ATOM 817 O O . MET A 1 110 ? 28.048 11.953 -12.969 1.00 88.06 110 MET A O 1
ATOM 821 N N . ALA A 1 111 ? 28.686 12.562 -15.040 1.00 88.44 111 ALA A N 1
ATOM 822 C CA . ALA A 1 111 ? 29.170 13.876 -14.625 1.00 88.44 111 ALA A CA 1
ATOM 8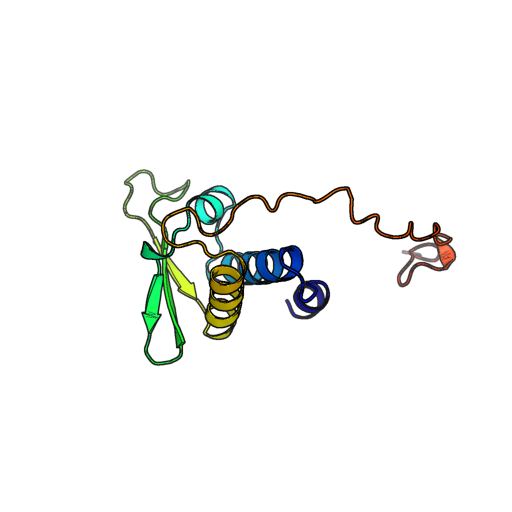23 C C . ALA A 1 111 ? 28.008 14.696 -14.041 1.00 88.44 111 ALA A C 1
ATOM 825 O O . ALA A 1 111 ? 26.898 14.645 -14.568 1.00 88.44 111 ALA A O 1
ATOM 826 N N . TYR A 1 112 ? 28.253 15.462 -12.972 1.00 81.81 112 TYR A N 1
ATOM 827 C CA . TYR A 1 112 ? 27.212 16.262 -12.304 1.00 81.81 112 TYR A CA 1
ATOM 828 C C . TYR A 1 112 ? 26.467 17.186 -13.283 1.00 81.81 112 TYR A C 1
ATOM 830 O O . TYR A 1 112 ? 25.255 17.354 -13.194 1.00 81.81 112 TYR A O 1
ATOM 838 N N . GLU A 1 113 ? 27.190 17.722 -14.265 1.00 87.56 113 GLU A N 1
ATOM 839 C CA . GLU A 1 113 ? 26.668 18.580 -15.334 1.00 87.56 113 GLU A CA 1
ATOM 840 C C . GLU A 1 113 ? 25.774 17.880 -16.362 1.00 87.56 113 GLU A C 1
ATOM 842 O O . GLU A 1 113 ? 24.996 18.532 -17.047 1.00 87.56 113 GLU A O 1
ATOM 847 N N . ALA A 1 114 ? 25.837 16.553 -16.444 1.00 86.25 114 ALA A N 1
ATOM 848 C CA . ALA A 1 114 ? 24.966 15.764 -17.304 1.00 86.25 114 ALA A CA 1
ATOM 849 C C . ALA A 1 114 ? 23.681 15.302 -16.590 1.00 86.25 114 ALA A C 1
ATOM 851 O O . ALA A 1 114 ? 22.810 14.717 -17.232 1.00 86.25 114 ALA A O 1
ATOM 852 N N . ILE A 1 115 ? 23.536 15.562 -15.282 1.00 86.62 115 ILE A N 1
ATOM 853 C CA . ILE A 1 115 ? 22.338 15.189 -14.523 1.00 86.62 115 ILE A CA 1
ATOM 854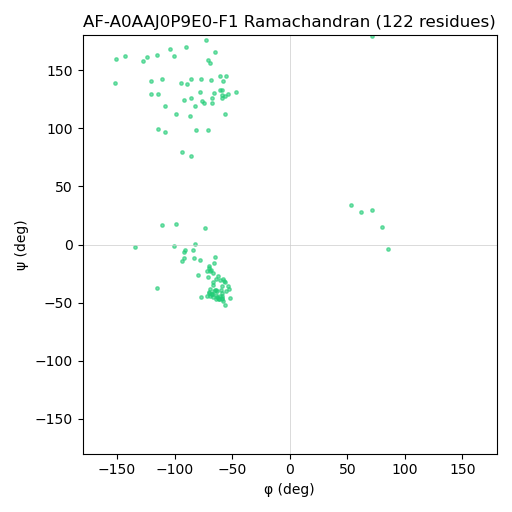 C C . ILE A 1 115 ? 21.188 16.142 -14.895 1.00 86.62 115 ILE A C 1
ATOM 856 O O . ILE A 1 115 ? 21.299 17.354 -14.684 1.00 86.62 115 ILE A O 1
ATOM 860 N N . PRO A 1 116 ? 20.049 15.631 -15.400 1.00 84.31 116 PRO A N 1
ATOM 861 C CA . PRO A 1 116 ? 18.883 16.464 -15.674 1.00 84.31 116 PRO A CA 1
ATOM 862 C C . PRO A 1 116 ? 18.437 17.222 -14.417 1.00 84.31 116 PRO A C 1
ATOM 864 O O . PRO A 1 116 ? 18.232 16.620 -13.364 1.00 84.31 116 PRO A O 1
ATOM 867 N N . GLY A 1 117 ? 18.285 18.544 -14.525 1.00 80.75 117 GLY A N 1
ATOM 868 C CA . GLY A 1 117 ? 17.895 19.397 -13.396 1.00 80.75 117 GLY A CA 1
ATOM 869 C C . GLY A 1 117 ? 19.028 19.766 -12.429 1.00 80.75 117 GLY A C 1
ATOM 870 O O . GLY A 1 117 ? 18.744 20.235 -11.331 1.00 80.75 117 GLY A O 1
ATOM 871 N N . HIS A 1 118 ? 20.299 19.575 -12.805 1.00 84.19 118 HIS A N 1
ATOM 872 C CA . HIS A 1 118 ? 21.433 20.056 -12.009 1.00 84.19 118 HIS A CA 1
ATOM 873 C C . HIS A 1 118 ? 21.356 21.570 -11.721 1.00 84.19 118 HIS A C 1
ATOM 875 O O . HIS A 1 118 ? 20.928 22.367 -12.557 1.00 84.19 118 HIS A O 1
ATOM 881 N N . THR A 1 119 ? 21.807 21.978 -10.535 1.00 84.75 119 THR A N 1
ATOM 882 C CA . THR A 1 119 ? 21.643 23.346 -10.011 1.00 84.75 119 THR A CA 1
ATOM 883 C C . THR A 1 119 ? 22.887 24.211 -10.198 1.00 84.75 119 THR A C 1
ATOM 885 O O . THR A 1 119 ? 23.028 25.239 -9.543 1.00 84.75 119 THR A O 1
ATOM 888 N N . ARG A 1 120 ? 23.806 23.820 -11.093 1.00 76.75 120 ARG A N 1
ATOM 889 C CA . ARG A 1 120 ? 25.105 24.495 -11.281 1.00 76.75 120 ARG A CA 1
ATOM 890 C C . ARG A 1 120 ? 24.972 25.990 -11.589 1.00 76.75 120 ARG A C 1
ATOM 892 O O . ARG A 1 120 ? 25.846 26.767 -11.224 1.00 76.75 120 ARG A O 1
ATOM 899 N N . HIS A 1 121 ? 23.896 26.369 -12.269 1.00 74.19 121 HIS A N 1
ATOM 900 C CA . HIS A 1 121 ? 23.642 27.736 -12.720 1.00 74.19 121 HIS A CA 1
ATOM 901 C C . HIS A 1 121 ? 22.474 28.402 -11.986 1.00 74.19 121 HIS A C 1
ATOM 903 O O . HIS A 1 121 ? 21.938 29.389 -12.478 1.00 74.19 121 HIS A O 1
ATOM 909 N N . TRP A 1 122 ? 22.053 27.861 -10.839 1.00 75.06 122 TRP A N 1
ATOM 910 C CA . TRP A 1 122 ? 21.001 28.489 -10.050 1.00 75.06 122 TRP A CA 1
ATOM 911 C C . TRP A 1 122 ? 21.519 29.815 -9.474 1.00 75.06 122 TRP A C 1
ATOM 913 O O . TRP A 1 122 ? 22.541 29.837 -8.789 1.00 75.06 122 TRP A O 1
ATOM 923 N N . GLN A 1 123 ? 20.840 30.910 -9.807 1.00 67.44 123 GLN A N 1
ATOM 924 C CA . GLN A 1 123 ? 21.060 32.241 -9.245 1.00 67.44 123 GLN A CA 1
ATOM 925 C C . GLN A 1 123 ? 19.752 32.690 -8.581 1.00 67.44 123 GLN A C 1
ATOM 927 O O . GLN A 1 123 ? 18.680 32.368 -9.098 1.00 67.44 123 GLN A O 1
ATOM 932 N N . GLU A 1 124 ? 19.877 33.353 -7.427 1.00 61.16 124 GLU A N 1
ATOM 933 C CA . GLU A 1 124 ? 18.773 33.865 -6.593 1.00 61.16 124 GLU A CA 1
ATOM 934 C C . GLU A 1 124 ? 17.926 34.941 -7.285 1.00 61.16 124 GLU A C 1
ATOM 936 O O . GLU A 1 124 ? 18.496 35.751 -8.055 1.00 61.16 124 GLU A O 1
#

Radius of gyration: 18.52 Å; Cα contacts (8 Å, |Δi|>4): 140; chains: 1; bounding box: 47×49×41 Å

Sequence (124 aa):
MTALLGGCGGNLQGLRNAALLSLGYDAGLRVSELVAFTVAHIDPHSDGSALLFIPSSKTDQEGQGAWGWLSADTMRRVGAWLVASAITERPVFCRIGVDRRRLRAAVPPMAYEAIPGHTRHWQE

Nearest PDB structures (foldseek):
  1pvr-assembly1_B-2  TM=8.654E-01  e=2.072E-05  Punavirus P1
  1pvp-assembly1_B-2  TM=8.648E-01  e=2.494E-05  Punavirus P1
  3crx-assembly1_A  TM=8.310E-01  e=2.653E-05  Punavirus P1
  7rhx-assembly1_A  TM=8.150E-01  e=2.344E-05  Punavirus P1
  3c28-assembly1_B-2  TM=7.534E-01  e=2.653E-05  unclassified

Solvent-accessible surface area (backbone atoms only — not comparable to full-atom values): 7625 Å² total; per-residue (Å²): 111,67,72,65,47,69,69,36,48,98,47,76,67,20,34,45,50,42,21,52,55,36,48,38,62,53,44,66,50,51,73,71,48,55,54,66,35,38,71,88,36,55,47,76,45,96,86,46,27,29,41,34,57,38,72,56,50,97,86,43,86,84,52,81,44,50,78,24,56,36,50,40,68,36,44,52,34,41,49,55,27,38,66,75,66,70,64,83,88,54,47,70,68,70,88,80,83,78,68,76,86,67,71,71,79,83,77,76,87,74,58,70,88,74,42,88,86,57,67,89,80,72,75,136

pLDDT: mean 86.37, std 10.17, range [55.94, 97.94]